Protein AF-X0TYI9-F1 (afdb_monomer_lite)

Sequence (157 aa):
HALITLKPFPDWVLNVGVKDIKTDFDVVLVAHNHHPWGIKEINGTKFINIGCIGRRKIDEADIEPSVLFINTDTKKLEIIKLKKVKSKEECFDLEKVATKKKFENDIDKFIQELETKEFTGLDLREIAESKGKELGLDKDIIDDLTRRIGGYENEKA

Foldseek 3Di:
DEAEDCDDDPPVHHYDYPQRDDDPDQEAEGDPAQDFDAWDAHPNHTYGYQHDQDDDDLVCQPRFHWDWDADPVVRDIDIGTDPDDDHSVRVDVVVVVVVVVVLVVVVVVVVVVVVVDDPPPDDVLVVLVVVCVVVVHDPVSSVVVNVVVVVVVVVVD

pLDDT: mean 84.48, std 13.41, range [38.84, 97.75]

Secondary structure (DSSP, 8-state):
--EEESSPPPTTS-EEETTT-----SEEE--S--S--EEEEETTEEEEE---SS--SGGGTT---EEEEEETTTTEEEEEE-SS---HHHHS-HHHHHHHHHHHHHHHHHHHHHHTS---S--HHHHHHHHHHHTT--HHHHHHHHHHHHHHHHT--

Structure (mmCIF, N/CA/C/O backbone):
data_AF-X0TYI9-F1
#
_entry.id   AF-X0TYI9-F1
#
loop_
_atom_site.group_PDB
_atom_site.id
_atom_site.type_symbol
_atom_site.label_atom_id
_atom_site.label_alt_id
_atom_site.label_comp_id
_atom_site.label_asym_id
_atom_site.label_entity_id
_atom_site.label_seq_id
_atom_site.pdbx_PDB_ins_code
_atom_site.Cartn_x
_atom_site.Cartn_y
_atom_site.Cartn_z
_atom_site.occupancy
_atom_site.B_iso_or_equiv
_atom_site.auth_seq_id
_atom_site.auth_comp_id
_atom_site.auth_asym_id
_atom_site.auth_atom_id
_atom_site.pdbx_PDB_model_num
ATOM 1 N N . HIS A 1 1 ? -10.831 -7.316 -10.285 1.00 73.06 1 HIS A N 1
ATOM 2 C CA . HIS A 1 1 ? -10.546 -7.000 -8.872 1.00 73.06 1 HIS A CA 1
ATOM 3 C C . HIS A 1 1 ? -11.026 -5.585 -8.594 1.00 73.06 1 HIS A C 1
ATOM 5 O O . HIS A 1 1 ? -10.716 -4.722 -9.402 1.00 73.06 1 HIS A O 1
ATOM 11 N N . ALA A 1 2 ? -11.815 -5.372 -7.537 1.00 84.94 2 ALA A N 1
ATOM 12 C CA . ALA A 1 2 ? -12.288 -4.047 -7.131 1.00 84.94 2 ALA A CA 1
ATOM 13 C C . ALA A 1 2 ? -11.482 -3.562 -5.919 1.00 84.94 2 ALA A C 1
ATOM 15 O O . ALA A 1 2 ? -11.260 -4.342 -4.992 1.00 84.94 2 ALA A O 1
ATOM 16 N N . LEU A 1 3 ? -11.036 -2.306 -5.926 1.00 92.94 3 LEU A N 1
ATOM 17 C CA . LEU A 1 3 ? -10.209 -1.733 -4.859 1.00 92.94 3 LEU A CA 1
ATOM 18 C C . LEU A 1 3 ? -10.958 -0.646 -4.088 1.00 92.94 3 LEU A C 1
ATOM 20 O O . LEU A 1 3 ? -11.635 0.184 -4.683 1.00 92.94 3 LEU A O 1
ATOM 24 N N . ILE A 1 4 ? -10.764 -0.603 -2.770 1.00 94.81 4 ILE A N 1
ATOM 25 C CA . ILE A 1 4 ? -11.096 0.572 -1.958 1.00 94.81 4 ILE A CA 1
ATOM 26 C C . ILE A 1 4 ? -9.838 1.437 -1.851 1.00 94.81 4 ILE A C 1
ATOM 28 O O . ILE A 1 4 ? -8.753 0.948 -1.509 1.00 94.81 4 ILE A O 1
ATOM 32 N N . THR A 1 5 ? -9.964 2.721 -2.170 1.00 94.06 5 THR A N 1
ATOM 33 C CA . THR A 1 5 ? -8.815 3.606 -2.381 1.00 94.06 5 THR A CA 1
ATOM 34 C C . THR A 1 5 ? -8.999 4.954 -1.687 1.00 94.06 5 THR A C 1
ATOM 36 O O . THR A 1 5 ? -10.110 5.437 -1.481 1.00 94.06 5 THR A O 1
ATOM 39 N N . LEU A 1 6 ? -7.885 5.585 -1.297 1.00 91.94 6 LEU A N 1
ATOM 40 C CA . LEU A 1 6 ? -7.901 6.972 -0.809 1.00 91.94 6 LEU A CA 1
ATOM 41 C C . LEU A 1 6 ? -7.951 7.996 -1.939 1.00 91.94 6 LEU A C 1
ATOM 43 O O . LEU A 1 6 ? -8.478 9.093 -1.761 1.00 91.94 6 LEU A O 1
ATOM 47 N N . LYS A 1 7 ? -7.333 7.649 -3.066 1.00 89.88 7 LYS A N 1
ATOM 48 C CA . LYS A 1 7 ? -7.259 8.466 -4.270 1.00 89.88 7 LYS A CA 1
ATOM 49 C C . LYS A 1 7 ? -7.854 7.668 -5.427 1.00 89.88 7 LYS A C 1
ATOM 51 O O . LYS A 1 7 ? -7.667 6.447 -5.439 1.00 89.88 7 LYS A O 1
ATOM 56 N N . PRO A 1 8 ? -8.509 8.336 -6.387 1.00 86.50 8 PRO A N 1
ATOM 57 C CA . PRO A 1 8 ? -8.993 7.676 -7.588 1.00 86.50 8 PRO A CA 1
ATOM 58 C C . PRO A 1 8 ? -7.852 6.941 -8.287 1.00 86.50 8 PRO A C 1
ATOM 60 O O . PRO A 1 8 ? -6.737 7.461 -8.387 1.00 86.50 8 PRO A O 1
ATOM 63 N N . PHE A 1 9 ? -8.132 5.728 -8.744 1.00 86.50 9 PHE A N 1
ATOM 64 C CA . PHE A 1 9 ? -7.292 5.067 -9.737 1.00 86.50 9 PHE A CA 1
ATOM 65 C C . PHE A 1 9 ? -7.724 5.494 -11.147 1.00 86.50 9 PHE A C 1
ATOM 67 O O . PHE A 1 9 ? -8.811 6.054 -11.294 1.00 86.50 9 PHE A O 1
ATOM 74 N N . PRO A 1 10 ? -6.900 5.229 -12.179 1.00 87.56 10 PRO A N 1
ATOM 75 C CA . PRO A 1 10 ? -7.318 5.390 -13.567 1.00 87.56 10 PRO A CA 1
ATOM 76 C C . PRO A 1 10 ? -8.639 4.670 -13.862 1.00 87.56 10 PRO A C 1
ATOM 78 O O . PRO A 1 10 ? -8.894 3.603 -13.305 1.00 87.56 10 PRO A O 1
ATOM 81 N N . ASP A 1 11 ? -9.428 5.215 -14.786 1.00 86.12 11 ASP A N 1
ATOM 82 C CA . ASP A 1 11 ? -10.813 4.788 -15.052 1.00 86.12 11 ASP A CA 1
ATOM 83 C C . ASP A 1 11 ? -10.955 3.314 -15.468 1.00 86.12 11 ASP A C 1
ATOM 85 O O . ASP A 1 11 ? -12.005 2.700 -15.285 1.00 86.12 11 ASP A O 1
ATOM 89 N N . TRP A 1 12 ? -9.886 2.711 -15.993 1.00 88.38 12 TRP A N 1
ATOM 90 C CA . TRP A 1 12 ? -9.845 1.294 -16.365 1.00 88.38 12 TRP A CA 1
ATOM 91 C C . TRP A 1 12 ? -9.669 0.342 -15.167 1.00 88.38 12 TRP A C 1
ATOM 93 O O . TRP A 1 12 ? -9.793 -0.874 -15.319 1.00 88.38 12 TRP A O 1
ATOM 103 N N . VAL A 1 13 ? -9.391 0.862 -13.967 1.00 90.12 13 VAL A N 1
ATOM 104 C CA . VAL A 1 13 ? -9.303 0.083 -12.728 1.00 90.12 13 VAL A CA 1
ATOM 105 C C . VAL A 1 13 ? -10.600 0.228 -11.946 1.00 90.12 13 VAL A C 1
ATOM 107 O O . VAL A 1 13 ? -10.948 1.309 -11.476 1.00 90.12 13 VAL A O 1
ATOM 110 N N . LEU A 1 14 ? -11.281 -0.892 -11.707 1.00 92.44 14 LEU A N 1
ATOM 111 C CA . LEU A 1 14 ? -12.470 -0.913 -10.863 1.00 92.44 14 LEU A CA 1
ATOM 112 C C . LEU A 1 14 ? -12.100 -0.523 -9.421 1.00 92.44 14 LEU A C 1
ATOM 114 O O . LEU A 1 14 ? -11.417 -1.269 -8.715 1.00 92.44 14 LEU A O 1
ATOM 118 N N . ASN A 1 15 ? -12.541 0.654 -8.979 1.00 93.75 15 ASN A N 1
ATOM 119 C CA . ASN A 1 15 ? -12.233 1.177 -7.654 1.00 93.75 15 ASN A CA 1
ATOM 120 C C . ASN A 1 15 ? -13.383 2.011 -7.076 1.00 93.75 15 ASN A C 1
ATOM 122 O O . ASN A 1 15 ? -14.230 2.507 -7.814 1.00 93.75 15 ASN A O 1
ATOM 126 N N . VAL A 1 16 ? -13.400 2.151 -5.752 1.00 94.12 16 VAL A N 1
ATOM 127 C CA . VAL A 1 16 ? -14.286 3.058 -5.019 1.00 94.12 16 VAL A CA 1
ATOM 128 C C . VAL A 1 16 ? -13.471 3.861 -4.009 1.00 94.12 16 VAL A C 1
ATOM 130 O O . VAL A 1 16 ? -12.646 3.311 -3.270 1.00 94.12 16 VAL A O 1
ATOM 133 N N . GLY A 1 17 ? -13.700 5.172 -3.974 1.00 94.00 17 GLY A N 1
ATOM 134 C CA . GLY A 1 17 ? -13.081 6.050 -2.995 1.00 94.00 17 GLY A CA 1
ATOM 135 C C . GLY A 1 17 ? -13.682 5.826 -1.612 1.00 94.00 17 GLY A C 1
ATOM 136 O O . GLY A 1 17 ? -14.896 5.745 -1.456 1.00 94.00 17 GLY A O 1
ATOM 137 N N . VAL A 1 18 ? -12.853 5.801 -0.568 1.00 95.12 18 VAL A N 1
ATOM 138 C CA . VAL A 1 18 ? -13.332 5.699 0.829 1.00 95.12 18 VAL A CA 1
ATOM 139 C C . VAL A 1 18 ? -14.327 6.801 1.218 1.00 95.12 18 VAL A C 1
ATOM 141 O O . VAL A 1 18 ? -15.150 6.595 2.100 1.00 95.12 18 VAL A O 1
ATOM 144 N N . LYS A 1 19 ? -14.275 7.963 0.552 1.00 93.69 19 LYS A N 1
ATOM 145 C CA . LYS A 1 19 ? -15.207 9.082 0.766 1.00 93.69 19 LYS A CA 1
ATOM 146 C C . LYS A 1 19 ? -16.615 8.799 0.242 1.00 93.69 19 LYS A C 1
ATOM 148 O O . LYS A 1 19 ? -17.566 9.397 0.734 1.00 93.69 19 LYS A O 1
ATOM 153 N N . ASP A 1 20 ? -16.727 7.898 -0.728 1.00 94.12 20 ASP A N 1
ATOM 154 C CA . ASP A 1 20 ? -17.976 7.558 -1.409 1.00 94.12 20 ASP A CA 1
ATOM 155 C C . ASP A 1 20 ? -18.677 6.358 -0.751 1.00 94.12 20 ASP A C 1
ATOM 157 O O . ASP A 1 20 ? -19.827 6.045 -1.063 1.00 94.12 20 ASP A O 1
ATOM 161 N N . ILE A 1 21 ? -18.001 5.688 0.190 1.00 94.62 21 ILE A N 1
ATOM 162 C CA . ILE A 1 21 ? -18.550 4.563 0.944 1.00 94.62 21 ILE A CA 1
ATOM 163 C C . ILE A 1 21 ? -19.465 5.092 2.050 1.00 94.62 21 ILE A C 1
ATOM 165 O O . ILE A 1 21 ? -19.033 5.797 2.961 1.00 94.62 21 ILE A O 1
ATOM 169 N N . LYS A 1 22 ? -20.738 4.695 1.992 1.00 95.12 22 LYS A N 1
ATOM 170 C CA . LYS A 1 22 ? -21.716 4.917 3.063 1.00 95.12 22 LYS A CA 1
ATOM 171 C C . LYS A 1 22 ? -21.765 3.685 3.956 1.00 95.12 22 LYS A C 1
ATOM 173 O O . LYS A 1 22 ? -21.957 2.578 3.462 1.00 95.12 22 LYS A O 1
ATOM 178 N N . THR A 1 23 ? -21.580 3.885 5.253 1.00 96.06 23 THR A N 1
ATOM 179 C CA . THR A 1 23 ? -21.501 2.814 6.247 1.00 96.06 23 THR A CA 1
ATOM 180 C C . THR A 1 23 ? -21.859 3.358 7.627 1.00 96.06 23 THR A C 1
ATOM 182 O O . THR A 1 23 ? -21.647 4.537 7.896 1.00 96.06 23 THR A O 1
ATOM 185 N N . ASP A 1 24 ? -22.394 2.498 8.486 1.00 96.38 24 ASP A N 1
ATOM 186 C CA . ASP A 1 24 ? -22.693 2.742 9.900 1.00 96.38 24 ASP A CA 1
ATOM 187 C C . ASP A 1 24 ? -21.668 2.091 10.849 1.00 96.38 24 ASP A C 1
ATOM 189 O O . ASP A 1 24 ? -21.712 2.307 12.058 1.00 96.38 24 ASP A O 1
ATOM 193 N N . PHE A 1 25 ? -20.715 1.321 10.315 1.00 96.19 25 PHE A N 1
ATOM 194 C CA . PHE A 1 25 ? -19.618 0.750 11.095 1.00 96.19 25 PHE A CA 1
ATOM 195 C C . PHE A 1 25 ? -18.681 1.815 11.687 1.00 96.19 25 PHE A C 1
ATOM 197 O O . PHE A 1 25 ? -18.264 2.753 11.003 1.00 96.19 25 PHE A O 1
ATOM 204 N N . ASP A 1 26 ? -18.238 1.587 12.928 1.00 94.56 26 ASP A N 1
ATOM 205 C CA . ASP A 1 26 ? -17.188 2.381 13.585 1.00 94.56 26 ASP A CA 1
ATOM 206 C C . ASP A 1 26 ? -15.823 2.226 12.887 1.00 94.56 26 ASP A C 1
ATOM 208 O O . ASP A 1 26 ? -15.025 3.164 12.798 1.00 94.56 26 ASP A O 1
ATOM 212 N N . VAL A 1 27 ? -15.529 1.009 12.418 1.00 96.31 27 VAL A N 1
ATOM 213 C CA . VAL A 1 27 ? -14.241 0.619 11.835 1.00 96.31 27 VAL A CA 1
ATOM 214 C C . VAL A 1 27 ? -14.472 -0.243 10.599 1.00 96.31 27 VAL A C 1
ATOM 216 O O . VAL A 1 27 ? -15.206 -1.225 10.652 1.00 96.31 27 VAL A O 1
ATOM 219 N N . VAL A 1 28 ? -13.785 0.082 9.505 1.00 96.88 28 VAL A N 1
ATOM 220 C CA . VAL A 1 28 ? -13.780 -0.697 8.262 1.00 96.88 28 VAL A CA 1
ATOM 221 C C . VAL A 1 28 ? -12.354 -1.127 7.943 1.00 96.88 28 VAL A C 1
ATOM 223 O O . VAL A 1 28 ? -11.464 -0.301 7.734 1.00 96.88 28 VAL A O 1
ATOM 226 N N . LEU A 1 29 ? -12.131 -2.438 7.880 1.00 96.38 29 LEU A N 1
ATOM 227 C CA . LEU A 1 29 ? -10.852 -3.009 7.466 1.00 96.38 29 LEU A CA 1
ATOM 228 C C . LEU A 1 29 ? -10.818 -3.121 5.943 1.00 96.38 29 LEU A C 1
ATOM 230 O O . LEU A 1 29 ? -11.592 -3.858 5.336 1.00 96.38 29 LEU A O 1
ATOM 234 N N . VAL A 1 30 ? -9.909 -2.379 5.326 1.00 95.69 30 VAL A N 1
ATOM 235 C CA . VAL A 1 30 ? -9.701 -2.359 3.884 1.00 95.69 30 VAL A CA 1
ATOM 236 C C . VAL A 1 30 ? -8.555 -3.301 3.545 1.00 95.69 30 VAL A C 1
ATOM 238 O O . VAL A 1 30 ? -7.398 -3.037 3.864 1.00 95.69 30 VAL A O 1
ATOM 241 N N . ALA A 1 31 ? -8.895 -4.406 2.887 1.00 89.31 31 ALA A N 1
ATOM 242 C CA . ALA A 1 31 ? -7.945 -5.390 2.388 1.00 89.31 31 ALA A CA 1
ATOM 243 C C . ALA A 1 31 ? -7.752 -5.253 0.867 1.00 89.31 31 ALA A C 1
ATOM 245 O O . ALA A 1 31 ? -8.271 -4.335 0.231 1.00 89.31 31 ALA A O 1
ATOM 246 N N . HIS A 1 32 ? -7.014 -6.198 0.281 1.00 90.75 32 HIS A N 1
ATOM 247 C CA . HIS A 1 32 ? -6.758 -6.348 -1.156 1.00 90.75 32 HIS A CA 1
ATOM 248 C C . HIS A 1 32 ? -5.860 -5.276 -1.799 1.00 90.75 32 HIS A C 1
ATOM 250 O O . HIS A 1 32 ? -5.041 -5.607 -2.653 1.00 90.75 32 HIS A O 1
ATOM 256 N N . ASN A 1 33 ? -5.929 -4.020 -1.357 1.00 91.38 33 ASN A N 1
ATOM 257 C CA . A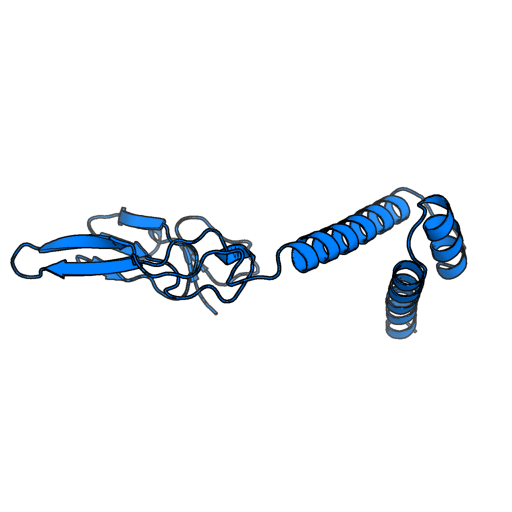SN A 1 33 ? -4.962 -3.002 -1.744 1.00 91.38 33 ASN A CA 1
ATOM 258 C C . ASN A 1 33 ? -3.669 -3.164 -0.933 1.00 91.38 33 ASN A C 1
ATOM 260 O O . ASN A 1 33 ? -3.618 -2.826 0.247 1.00 91.38 33 ASN A O 1
ATOM 264 N N . HIS A 1 34 ? -2.617 -3.664 -1.577 1.00 93.75 34 HIS A N 1
ATOM 265 C CA . HIS A 1 34 ? -1.345 -3.944 -0.914 1.00 93.75 34 HIS A CA 1
ATOM 266 C C . HIS A 1 34 ? -0.593 -2.688 -0.459 1.00 93.75 34 HIS A C 1
ATOM 268 O O . HIS A 1 34 ? 0.262 -2.808 0.411 1.00 93.75 34 HIS A O 1
ATOM 274 N N . HIS A 1 35 ? -0.935 -1.500 -0.967 1.00 92.50 35 HIS A N 1
ATOM 275 C CA . HIS A 1 35 ? -0.289 -0.249 -0.578 1.00 92.50 35 HIS A CA 1
ATOM 276 C C . HIS A 1 35 ? -0.910 0.297 0.715 1.00 92.50 35 HIS A C 1
ATOM 278 O O . HIS A 1 35 ? -2.057 0.767 0.688 1.00 92.50 35 HIS A O 1
ATOM 284 N N . PRO A 1 36 ? -0.187 0.252 1.851 1.00 94.94 36 PRO A N 1
ATOM 285 C CA . PRO A 1 36 ? -0.727 0.695 3.123 1.00 94.94 36 PRO A CA 1
ATOM 286 C C . PRO A 1 36 ? -0.958 2.202 3.109 1.00 94.94 36 PRO A C 1
ATOM 288 O O . PRO A 1 36 ? -0.182 2.981 2.556 1.00 94.94 36 PRO A O 1
ATOM 291 N N . TRP A 1 37 ? -2.011 2.623 3.793 1.00 95.38 37 TRP A N 1
ATOM 292 C CA . TRP A 1 37 ? -2.265 4.039 4.050 1.00 95.38 37 TRP A CA 1
ATOM 293 C C . TRP A 1 37 ? -2.715 4.319 5.487 1.00 95.38 37 TRP A C 1
ATOM 295 O O . TRP A 1 37 ? -3.066 5.451 5.833 1.00 95.38 37 TRP A O 1
ATOM 305 N N . GLY A 1 38 ? -2.619 3.297 6.341 1.00 95.81 38 GLY A N 1
ATOM 306 C CA . GLY A 1 38 ? -2.839 3.387 7.772 1.00 95.81 38 GLY A CA 1
ATOM 307 C C . GLY A 1 38 ? -4.309 3.566 8.123 1.00 95.81 38 GLY A C 1
ATOM 308 O O . GLY A 1 38 ? -5.193 3.073 7.426 1.00 95.81 38 GLY A O 1
ATOM 309 N N . ILE A 1 39 ? -4.549 4.264 9.230 1.00 96.62 39 ILE A N 1
ATOM 310 C CA . ILE A 1 39 ? -5.886 4.581 9.734 1.00 96.62 39 ILE A CA 1
ATOM 311 C C . ILE A 1 39 ? -6.292 5.954 9.192 1.00 96.62 39 ILE A C 1
ATOM 313 O O . ILE A 1 39 ? -5.544 6.927 9.336 1.00 96.62 39 ILE A O 1
ATOM 317 N N . LYS A 1 40 ? -7.474 6.043 8.580 1.00 96.69 40 LYS A N 1
ATOM 318 C CA . LYS A 1 40 ? -8.093 7.299 8.141 1.00 96.69 40 LYS A CA 1
ATOM 319 C C . LYS A 1 40 ? -9.520 7.367 8.640 1.00 96.69 40 LYS A C 1
ATOM 321 O O . LYS A 1 40 ? -10.295 6.443 8.430 1.00 96.69 40 LYS A O 1
ATOM 326 N N . GLU A 1 41 ? -9.855 8.475 9.278 1.00 96.00 41 GLU A N 1
ATOM 327 C CA . GLU A 1 41 ? -11.209 8.734 9.746 1.00 96.00 41 GLU A CA 1
ATOM 328 C C . GLU A 1 41 ? -11.951 9.589 8.724 1.00 96.00 41 GLU A C 1
ATOM 330 O O . GLU A 1 41 ? -11.462 10.644 8.313 1.00 96.00 41 GLU A O 1
ATOM 335 N N . ILE A 1 42 ? -13.094 9.092 8.260 1.00 94.81 42 ILE A N 1
ATOM 336 C CA . ILE A 1 42 ? -13.911 9.719 7.223 1.00 94.81 42 ILE A CA 1
ATOM 337 C C . ILE A 1 42 ? -15.367 9.521 7.616 1.00 94.81 42 ILE A C 1
ATOM 339 O O . ILE A 1 42 ? -15.802 8.393 7.827 1.00 94.81 42 ILE A O 1
ATOM 343 N N . ASN A 1 43 ? -16.115 10.621 7.721 1.00 91.38 43 ASN A N 1
ATOM 344 C CA . ASN A 1 43 ? -17.531 10.616 8.102 1.00 91.38 43 ASN A CA 1
ATOM 345 C C . ASN A 1 43 ? -17.816 9.869 9.424 1.00 91.38 43 ASN A C 1
ATOM 347 O O . ASN A 1 43 ? -18.864 9.252 9.569 1.00 91.38 43 ASN A O 1
ATOM 351 N N . GLY A 1 44 ? -16.881 9.906 10.381 1.00 93.31 44 GLY A N 1
ATOM 352 C CA . GLY A 1 44 ? -17.002 9.216 11.674 1.00 93.31 44 GLY A CA 1
ATOM 353 C C . GLY A 1 44 ? -16.608 7.733 11.663 1.00 93.31 44 GLY A C 1
ATOM 354 O O . GLY A 1 44 ? -16.505 7.133 12.728 1.00 93.31 44 GLY A O 1
ATOM 355 N N . THR A 1 45 ? -16.312 7.150 10.498 1.00 96.75 45 THR A N 1
ATOM 356 C CA . THR A 1 45 ? -15.818 5.772 10.367 1.00 96.75 45 THR A CA 1
ATOM 357 C C . THR A 1 45 ? -14.301 5.752 10.201 1.00 96.75 45 THR A C 1
ATOM 359 O O . THR A 1 45 ? -13.732 6.499 9.400 1.00 96.75 45 THR A O 1
ATOM 362 N N . LYS A 1 46 ? -13.619 4.850 10.914 1.00 97.12 46 LYS A N 1
ATOM 363 C CA . LYS A 1 46 ? -12.179 4.605 10.752 1.00 97.12 46 LYS A CA 1
ATOM 364 C C . LYS A 1 46 ? -11.942 3.529 9.703 1.00 97.12 46 LYS A C 1
ATOM 366 O O . LYS A 1 46 ? -12.129 2.345 9.966 1.00 97.12 46 LYS A O 1
ATOM 371 N N . PHE A 1 47 ? -11.468 3.922 8.531 1.00 97.75 47 PHE A N 1
ATOM 372 C CA . PHE A 1 47 ? -11.001 2.985 7.520 1.00 97.75 47 PHE A CA 1
ATOM 373 C C . PHE A 1 47 ? -9.522 2.671 7.727 1.00 97.75 47 PHE A C 1
ATOM 375 O O . PHE A 1 47 ? -8.721 3.569 7.997 1.00 97.75 47 PHE A O 1
ATOM 382 N N . ILE A 1 48 ? -9.150 1.399 7.603 1.00 97.75 48 ILE A N 1
ATOM 383 C CA . ILE A 1 48 ? -7.798 0.941 7.924 1.00 97.75 48 ILE A CA 1
ATOM 384 C C . ILE A 1 48 ? -7.269 0.049 6.816 1.00 97.75 48 ILE A C 1
ATOM 386 O O . ILE A 1 48 ? -7.839 -1.006 6.562 1.00 97.75 48 ILE A O 1
ATOM 390 N N . ASN A 1 49 ? -6.142 0.431 6.220 1.00 97.00 49 ASN A N 1
ATOM 391 C CA . ASN A 1 49 ? -5.383 -0.438 5.328 1.00 97.00 49 ASN A CA 1
ATOM 392 C C . ASN A 1 49 ? -3.935 -0.575 5.809 1.00 97.00 49 ASN A C 1
ATOM 394 O O . ASN A 1 49 ? -3.163 0.392 5.777 1.00 97.00 49 ASN A O 1
ATOM 398 N N . ILE A 1 50 ? -3.570 -1.792 6.210 1.00 96.75 50 ILE A N 1
ATOM 399 C CA . ILE A 1 50 ? -2.215 -2.160 6.647 1.00 96.75 50 ILE A CA 1
ATOM 400 C C . ILE A 1 50 ? -1.336 -2.704 5.510 1.00 96.75 50 ILE A C 1
ATOM 402 O O . ILE A 1 50 ? -0.171 -3.020 5.736 1.00 96.75 50 ILE A O 1
ATOM 406 N N . GLY A 1 51 ? -1.871 -2.777 4.290 1.00 95.19 51 GLY A N 1
ATOM 407 C CA . GLY A 1 51 ? -1.166 -3.264 3.113 1.00 95.19 51 GLY A CA 1
ATOM 408 C C . GLY A 1 51 ? -0.984 -4.780 3.115 1.00 95.19 51 GLY A C 1
ATOM 409 O O . GLY A 1 51 ? -1.828 -5.533 3.605 1.00 95.19 51 GLY A O 1
ATOM 410 N N . CYS A 1 52 ? 0.117 -5.243 2.528 1.00 93.56 52 CYS A N 1
ATOM 411 C CA . CYS A 1 52 ? 0.450 -6.661 2.446 1.00 93.56 52 CYS A CA 1
ATOM 412 C C . CYS A 1 52 ? 1.323 -7.139 3.619 1.00 93.56 52 CYS A C 1
ATOM 414 O O . CYS A 1 52 ? 2.284 -6.481 4.017 1.00 93.56 52 CYS A O 1
ATOM 416 N N . ILE A 1 53 ? 1.054 -8.354 4.108 1.00 91.62 53 ILE A N 1
ATOM 417 C CA . ILE A 1 53 ? 1.928 -9.041 5.076 1.00 91.62 53 ILE A CA 1
ATOM 418 C C . ILE A 1 53 ? 3.205 -9.600 4.424 1.00 91.62 53 ILE A C 1
ATOM 420 O O . ILE A 1 53 ? 4.220 -9.799 5.086 1.00 91.62 53 ILE A O 1
ATOM 424 N N . GLY A 1 54 ? 3.161 -9.857 3.117 1.00 91.06 54 GLY A N 1
ATOM 425 C CA . GLY A 1 54 ? 4.285 -10.355 2.338 1.00 91.06 54 GLY A CA 1
ATOM 426 C C . GLY A 1 54 ? 4.340 -9.658 0.990 1.00 91.06 54 GLY A C 1
ATOM 427 O O . GLY A 1 54 ? 3.310 -9.487 0.339 1.00 91.06 54 GLY A O 1
ATOM 428 N N . ARG A 1 55 ? 5.551 -9.279 0.585 1.00 92.81 55 ARG A N 1
ATOM 429 C CA . ARG A 1 55 ? 5.820 -8.612 -0.689 1.00 92.81 55 ARG A CA 1
ATOM 430 C C . ARG A 1 55 ? 5.920 -9.666 -1.788 1.00 92.81 55 ARG A C 1
ATOM 432 O O . ARG A 1 55 ? 6.735 -10.582 -1.703 1.00 92.81 55 ARG A O 1
ATOM 439 N N . ARG A 1 56 ? 5.063 -9.555 -2.792 1.00 90.06 56 ARG A N 1
ATOM 440 C CA . ARG A 1 56 ? 4.954 -10.422 -3.970 1.00 90.06 56 ARG A CA 1
ATOM 441 C C . ARG A 1 56 ? 5.535 -9.7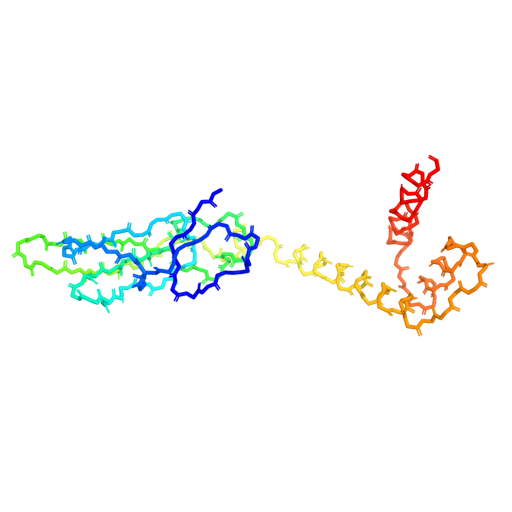77 -5.216 1.00 90.06 56 ARG A C 1
ATOM 443 O O . ARG A 1 56 ? 5.961 -10.492 -6.119 1.00 90.06 56 ARG A O 1
ATOM 450 N N . LYS A 1 57 ? 5.500 -8.451 -5.291 1.00 90.19 57 LYS A N 1
ATOM 451 C CA . LYS A 1 57 ? 5.940 -7.684 -6.453 1.00 90.19 57 LYS A CA 1
ATOM 452 C C . LYS A 1 57 ? 6.928 -6.601 -6.041 1.00 90.19 57 LYS A C 1
ATOM 454 O O . LYS A 1 57 ? 7.007 -6.220 -4.879 1.00 90.19 57 LYS A O 1
ATOM 459 N N . ILE A 1 58 ? 7.705 -6.123 -7.006 1.00 89.75 58 ILE A N 1
ATOM 460 C CA . ILE A 1 58 ? 8.782 -5.167 -6.740 1.00 89.75 58 ILE A CA 1
ATOM 461 C C . ILE A 1 58 ? 8.280 -3.776 -6.334 1.00 89.75 58 ILE A C 1
ATOM 463 O O . ILE A 1 58 ? 8.962 -3.076 -5.596 1.00 89.75 58 ILE A O 1
ATOM 467 N N . ASP A 1 59 ? 7.087 -3.380 -6.771 1.00 89.62 59 ASP A N 1
ATOM 468 C CA . ASP A 1 59 ? 6.407 -2.160 -6.317 1.00 89.62 59 ASP A CA 1
ATOM 469 C C . ASP A 1 59 ? 6.051 -2.212 -4.823 1.00 89.62 59 ASP A C 1
ATOM 471 O O . ASP A 1 59 ? 5.873 -1.179 -4.187 1.00 89.62 59 ASP A O 1
ATOM 475 N N . GLU A 1 60 ? 6.044 -3.406 -4.231 1.00 93.44 60 GLU A N 1
ATOM 476 C CA . GLU A 1 60 ? 5.827 -3.621 -2.803 1.00 93.44 60 GLU A CA 1
ATOM 477 C C . GLU A 1 60 ? 7.146 -3.663 -2.009 1.00 93.44 60 GLU A C 1
ATOM 479 O O . GLU A 1 60 ? 7.113 -3.839 -0.794 1.00 93.44 60 GLU A O 1
ATOM 484 N N . ALA A 1 61 ? 8.314 -3.520 -2.652 1.00 92.50 61 ALA A N 1
ATOM 485 C CA . ALA A 1 61 ? 9.630 -3.726 -2.033 1.00 92.50 61 ALA A CA 1
ATOM 486 C C . ALA A 1 61 ? 9.850 -2.906 -0.754 1.00 92.50 61 ALA A C 1
ATOM 488 O O . ALA A 1 61 ? 10.361 -3.431 0.239 1.00 92.50 61 ALA A O 1
ATOM 489 N N . ASP A 1 62 ? 9.429 -1.644 -0.775 1.00 91.75 62 ASP A N 1
ATOM 490 C CA . ASP A 1 62 ? 9.613 -0.701 0.329 1.00 91.75 62 ASP A CA 1
ATOM 491 C C . ASP A 1 62 ? 8.470 -0.750 1.362 1.00 91.75 62 ASP A C 1
ATOM 493 O O . ASP A 1 62 ? 8.477 -0.002 2.338 1.00 91.75 62 ASP A O 1
ATOM 497 N N . ILE A 1 63 ? 7.484 -1.637 1.184 1.00 94.19 63 ILE A N 1
ATOM 498 C CA . ILE A 1 63 ? 6.416 -1.831 2.165 1.00 94.19 63 ILE A CA 1
ATOM 499 C C . ILE A 1 63 ? 6.984 -2.562 3.378 1.00 94.19 63 ILE A C 1
ATOM 501 O O . ILE A 1 63 ? 7.538 -3.654 3.258 1.00 94.19 63 ILE A O 1
ATOM 505 N N . GLU A 1 64 ? 6.790 -1.976 4.558 1.00 93.31 64 GLU A N 1
ATOM 506 C CA . GLU A 1 64 ? 7.085 -2.609 5.840 1.00 93.31 64 GLU A CA 1
ATOM 507 C C . GLU A 1 64 ? 5.863 -3.412 6.315 1.00 93.31 64 GLU A C 1
ATOM 509 O O . GLU A 1 64 ? 4.847 -2.812 6.687 1.00 93.31 64 GLU A O 1
ATOM 514 N N . PRO A 1 65 ? 5.925 -4.758 6.332 1.00 95.00 65 PRO A N 1
ATOM 515 C CA . PRO A 1 65 ? 4.802 -5.568 6.774 1.00 95.00 65 PRO A CA 1
ATOM 516 C C . PRO A 1 65 ? 4.394 -5.248 8.212 1.00 95.00 65 PRO A C 1
ATOM 518 O O . PRO A 1 65 ? 5.225 -5.121 9.118 1.00 95.00 65 PRO A O 1
ATOM 521 N N . SER A 1 66 ? 3.088 -5.153 8.434 1.00 95.94 66 SER A N 1
ATOM 522 C CA . SER A 1 66 ? 2.515 -4.820 9.734 1.00 95.94 66 SER A CA 1
ATOM 523 C C . SER A 1 66 ? 1.254 -5.632 10.013 1.00 95.94 66 SER A C 1
ATOM 525 O O . SER A 1 66 ? 0.706 -6.289 9.129 1.00 95.94 66 SER A O 1
ATOM 527 N N . VAL A 1 67 ? 0.816 -5.607 11.267 1.00 96.31 67 VAL A N 1
ATOM 528 C CA . VAL A 1 67 ? -0.461 -6.159 11.725 1.00 96.31 67 VAL A CA 1
ATOM 529 C C . VAL A 1 67 ? -1.242 -5.082 12.463 1.00 96.31 67 VAL A C 1
ATOM 531 O O . VAL A 1 67 ? -0.660 -4.147 13.011 1.00 96.31 67 VAL A O 1
ATOM 534 N N . LEU A 1 68 ? -2.563 -5.214 12.495 1.00 97.25 68 LEU A N 1
ATOM 535 C CA . LEU A 1 68 ? -3.425 -4.335 13.274 1.00 97.25 68 LEU A CA 1
ATOM 536 C C . LEU A 1 68 ? -3.786 -5.015 14.598 1.00 97.25 68 LEU A C 1
ATOM 538 O O . LEU A 1 68 ? -4.405 -6.076 14.604 1.00 97.25 68 LEU A O 1
ATOM 542 N N . PHE A 1 69 ? -3.428 -4.389 15.714 1.00 97.25 69 PHE A N 1
ATOM 543 C CA . PHE A 1 69 ? -3.936 -4.732 17.034 1.00 97.25 69 PHE A CA 1
ATOM 544 C C . PHE A 1 69 ? -5.223 -3.950 17.305 1.00 97.25 69 PHE A C 1
ATOM 546 O O . PHE A 1 69 ? -5.247 -2.720 17.213 1.00 97.25 69 PHE A O 1
ATOM 553 N N . ILE A 1 70 ? -6.287 -4.677 17.643 1.00 96.75 70 ILE A N 1
ATOM 554 C CA . ILE A 1 70 ? -7.600 -4.127 17.976 1.00 96.75 70 ILE A CA 1
ATOM 555 C C . ILE A 1 70 ? -7.935 -4.562 19.397 1.00 96.75 70 ILE A C 1
ATOM 557 O O . ILE A 1 70 ? -8.069 -5.753 19.667 1.00 96.75 70 ILE A O 1
ATOM 561 N N . ASN A 1 71 ? -8.090 -3.597 20.298 1.00 96.12 71 ASN A N 1
ATOM 562 C CA . ASN A 1 71 ? -8.634 -3.835 21.626 1.00 96.12 71 ASN A CA 1
ATOM 563 C C . ASN A 1 71 ? -10.072 -3.309 21.659 1.00 96.12 71 ASN A C 1
ATOM 565 O O . ASN A 1 71 ? -10.296 -2.104 21.553 1.00 96.12 71 ASN A O 1
ATOM 569 N N . THR A 1 72 ? -11.039 -4.212 21.787 1.00 93.31 72 THR A N 1
ATOM 570 C CA . THR A 1 72 ? -12.471 -3.890 21.726 1.00 93.31 72 THR A CA 1
ATOM 571 C C . THR A 1 72 ? -12.988 -3.205 22.986 1.00 93.31 72 THR A C 1
ATOM 573 O O . THR A 1 72 ? -13.864 -2.352 22.880 1.00 93.31 72 THR A O 1
ATOM 576 N N . ASP A 1 73 ? -12.409 -3.499 24.151 1.00 95.56 73 ASP A N 1
ATOM 577 C CA . ASP A 1 73 ? -12.830 -2.917 25.433 1.00 95.56 73 ASP A CA 1
ATOM 578 C C . ASP A 1 73 ? -12.461 -1.432 25.518 1.00 95.56 73 ASP A C 1
ATOM 580 O O . ASP A 1 73 ? -13.255 -0.584 25.915 1.00 95.56 73 ASP A O 1
ATOM 584 N N . THR A 1 74 ? -11.244 -1.102 25.087 1.00 95.44 74 THR A N 1
ATOM 585 C CA . THR A 1 74 ? -10.710 0.271 25.069 1.00 95.44 74 THR A CA 1
ATOM 586 C C . THR A 1 74 ? -10.951 0.987 23.741 1.00 95.44 74 THR A C 1
ATOM 588 O O . THR A 1 74 ? -10.615 2.163 23.606 1.00 95.44 74 THR A O 1
ATOM 591 N N . LYS A 1 75 ? -11.479 0.276 22.736 1.00 91.31 75 LYS A N 1
ATOM 592 C CA . LYS A 1 75 ? -11.576 0.712 21.332 1.00 91.31 75 LYS A CA 1
ATOM 593 C C . LYS A 1 75 ? -10.239 1.192 20.737 1.00 91.31 75 LYS A C 1
ATOM 595 O O . LYS A 1 75 ? -10.219 1.983 19.788 1.00 91.31 75 LYS A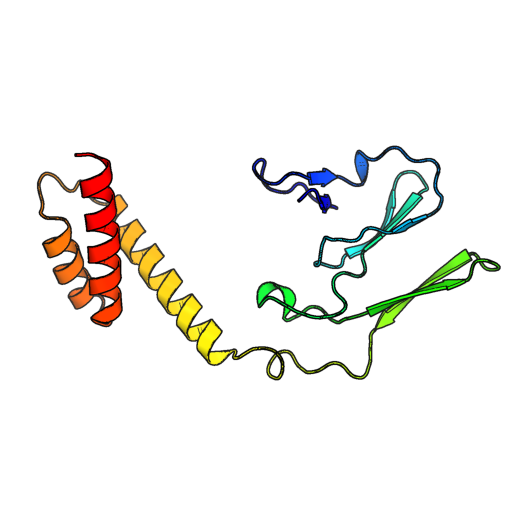 O 1
ATOM 600 N N . LYS A 1 76 ? -9.108 0.738 21.291 1.00 95.38 76 LYS A N 1
ATOM 601 C CA . LYS A 1 76 ? -7.767 1.114 20.828 1.00 95.38 76 LYS A CA 1
ATOM 602 C C . LYS A 1 76 ? -7.420 0.349 19.551 1.00 95.38 76 LYS A C 1
ATOM 604 O O . LYS A 1 76 ? -7.582 -0.867 19.477 1.00 95.38 76 LYS A O 1
ATOM 609 N N . LEU A 1 77 ? -6.889 1.078 18.573 1.00 96.69 77 LEU A N 1
ATOM 610 C CA . LEU A 1 77 ? -6.402 0.560 17.297 1.00 96.69 77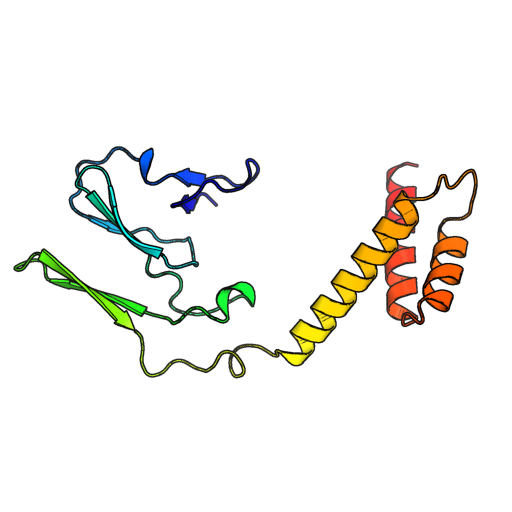 LEU A CA 1
ATOM 611 C C . LEU A 1 77 ? -4.924 0.924 17.160 1.00 96.69 77 LEU A C 1
ATOM 613 O O . LEU A 1 77 ? -4.570 2.095 17.288 1.00 96.69 77 LEU A O 1
ATOM 617 N N . GLU A 1 78 ? -4.066 -0.059 16.908 1.00 97.25 78 GLU A N 1
ATOM 618 C CA . GLU A 1 78 ? -2.620 0.150 16.813 1.00 97.25 78 GLU A CA 1
ATOM 619 C C . GLU A 1 78 ? -2.022 -0.679 15.677 1.00 97.25 78 GLU A C 1
ATOM 621 O O . GLU A 1 78 ? -2.223 -1.888 15.605 1.00 97.25 78 GLU A O 1
ATOM 626 N N . ILE A 1 79 ? -1.275 -0.032 14.781 1.00 97.31 79 ILE A N 1
ATOM 627 C CA . ILE A 1 79 ? -0.541 -0.724 13.718 1.00 97.31 79 ILE A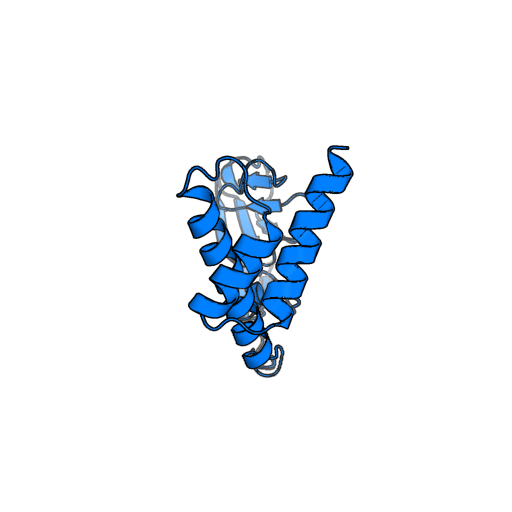 CA 1
ATOM 628 C C . ILE A 1 79 ? 0.838 -1.102 14.258 1.00 97.31 79 ILE A C 1
ATOM 630 O O . ILE A 1 79 ? 1.630 -0.233 14.623 1.00 97.31 79 ILE A O 1
ATOM 634 N N . ILE A 1 80 ? 1.134 -2.399 14.274 1.00 97.12 80 ILE A N 1
ATOM 635 C CA . ILE A 1 80 ? 2.377 -2.966 14.793 1.00 97.12 80 ILE A CA 1
ATOM 636 C C . ILE A 1 80 ? 3.213 -3.477 13.621 1.00 97.12 80 ILE A C 1
ATOM 638 O O . ILE A 1 80 ? 2.817 -4.404 12.915 1.00 97.12 80 ILE A O 1
ATOM 642 N N . LYS A 1 81 ? 4.398 -2.894 13.426 1.00 95.69 81 LYS A N 1
ATOM 643 C CA . LYS A 1 81 ? 5.361 -3.346 12.411 1.00 95.69 81 LYS A CA 1
ATOM 644 C C . LYS A 1 81 ? 5.978 -4.690 12.802 1.00 95.69 81 LYS A C 1
ATOM 646 O O . LYS A 1 81 ? 6.357 -4.898 13.959 1.00 95.69 81 LYS A O 1
ATOM 651 N N . LEU A 1 82 ? 6.116 -5.596 11.838 1.00 95.00 82 LEU A N 1
ATOM 652 C CA . LEU A 1 82 ? 6.746 -6.895 12.056 1.00 95.00 82 LEU A CA 1
ATOM 653 C C . LEU A 1 82 ? 8.273 -6.745 12.117 1.00 95.00 82 LEU A C 1
ATOM 655 O O . LEU A 1 82 ? 8.895 -6.208 11.209 1.00 95.00 82 LEU A O 1
ATOM 659 N N . LYS A 1 83 ? 8.891 -7.246 13.195 1.00 90.56 83 LYS A N 1
ATOM 660 C CA . LYS A 1 83 ? 10.332 -7.058 13.465 1.00 90.56 83 LYS A CA 1
ATOM 661 C C . LYS A 1 83 ? 11.253 -8.013 12.703 1.00 90.56 83 LYS A C 1
ATOM 663 O O . LYS A 1 83 ? 12.419 -7.702 12.504 1.00 90.56 83 LYS A O 1
ATOM 668 N N . LYS A 1 84 ? 10.759 -9.198 12.340 1.00 88.44 84 LYS A N 1
ATOM 669 C CA . LYS A 1 84 ? 11.533 -10.258 11.671 1.00 88.44 84 LYS A CA 1
ATOM 670 C C . LYS A 1 84 ? 11.057 -10.430 10.233 1.00 88.44 84 LYS A C 1
ATOM 672 O O . LYS A 1 84 ? 10.511 -11.470 9.876 1.00 88.44 84 LYS A O 1
ATOM 677 N N . VAL A 1 85 ? 11.213 -9.381 9.438 1.00 91.56 85 VAL A N 1
ATOM 678 C CA . VAL A 1 85 ? 10.935 -9.407 7.999 1.00 91.56 85 VAL A CA 1
ATOM 679 C C . VAL A 1 85 ? 12.257 -9.430 7.246 1.00 91.56 85 VAL A C 1
ATOM 681 O O . VAL A 1 85 ? 13.211 -8.778 7.663 1.00 91.56 85 VAL A O 1
ATOM 684 N N . LYS A 1 86 ? 12.318 -10.204 6.160 1.00 91.12 86 LYS A N 1
ATOM 685 C CA . LYS A 1 86 ? 13.472 -10.189 5.251 1.00 91.12 86 LYS A CA 1
ATOM 686 C C . LYS A 1 86 ? 13.680 -8.777 4.704 1.00 91.12 86 LYS A C 1
ATOM 688 O O . LYS A 1 86 ? 12.708 -8.028 4.575 1.00 91.12 86 LYS A O 1
ATOM 693 N N . SER A 1 87 ? 14.902 -8.400 4.353 1.00 91.19 87 SER A N 1
ATOM 694 C CA . SER A 1 87 ? 15.139 -7.140 3.643 1.00 91.19 87 SER A CA 1
ATOM 695 C C . SER A 1 87 ? 14.554 -7.195 2.221 1.00 91.19 87 SER A C 1
ATOM 697 O O . SER A 1 87 ? 14.122 -8.253 1.751 1.00 91.19 87 SER A O 1
ATOM 699 N N . LYS A 1 88 ? 14.471 -6.056 1.523 1.00 90.88 88 LYS A N 1
ATOM 700 C CA . LYS A 1 88 ? 13.997 -6.066 0.128 1.00 90.88 88 LYS A CA 1
ATOM 701 C C . LYS A 1 88 ? 15.002 -6.749 -0.802 1.00 90.88 88 LYS A C 1
ATOM 703 O O . LYS A 1 88 ? 14.580 -7.436 -1.721 1.00 90.88 88 LYS A O 1
ATOM 708 N N . GLU A 1 89 ? 16.291 -6.633 -0.505 1.00 91.38 89 GLU A N 1
ATOM 709 C CA . GLU A 1 89 ? 17.405 -7.295 -1.192 1.00 91.38 89 GLU A CA 1
ATOM 710 C C . GLU A 1 89 ? 17.339 -8.820 -1.021 1.00 91.38 89 GLU A C 1
ATOM 712 O O . GLU A 1 89 ? 17.641 -9.570 -1.941 1.00 91.38 89 GLU A O 1
ATOM 717 N N . GLU A 1 90 ? 16.886 -9.298 0.141 1.00 90.38 90 GLU A N 1
ATOM 718 C CA . GLU A 1 90 ? 16.663 -10.729 0.381 1.00 90.38 90 GLU A CA 1
ATOM 719 C C . GLU A 1 90 ? 15.376 -11.264 -0.273 1.00 90.38 90 GLU A C 1
ATOM 721 O O . GLU A 1 90 ? 15.219 -12.474 -0.452 1.00 90.38 90 GLU A O 1
ATOM 726 N N . CYS A 1 91 ? 14.416 -10.384 -0.571 1.00 88.56 91 CYS A N 1
ATOM 727 C CA . CYS A 1 91 ? 13.153 -10.742 -1.218 1.00 88.56 91 CYS A CA 1
ATOM 728 C C . CYS A 1 91 ? 13.219 -10.655 -2.744 1.00 88.56 91 CYS A C 1
ATOM 730 O O . CYS A 1 91 ? 12.510 -11.401 -3.419 1.00 88.56 91 CYS A O 1
ATOM 732 N N . PHE A 1 92 ? 14.024 -9.741 -3.279 1.00 90.88 92 PHE A N 1
ATOM 733 C CA . PHE A 1 92 ? 14.041 -9.394 -4.690 1.00 90.88 92 PHE A CA 1
ATOM 734 C C . PHE A 1 92 ? 15.469 -9.254 -5.204 1.00 90.88 92 PHE A C 1
ATOM 736 O O . PHE A 1 92 ? 16.317 -8.625 -4.578 1.00 90.88 92 PHE A O 1
ATOM 743 N N . ASP A 1 93 ? 15.699 -9.771 -6.406 1.00 90.56 93 ASP A N 1
ATOM 744 C CA . ASP A 1 93 ? 16.945 -9.575 -7.140 1.00 90.56 93 ASP A CA 1
ATOM 745 C C . ASP A 1 93 ? 16.964 -8.161 -7.748 1.00 90.56 93 ASP A C 1
ATOM 747 O O . ASP A 1 93 ? 16.450 -7.922 -8.844 1.00 90.56 93 ASP A O 1
ATOM 751 N N . LEU A 1 94 ? 17.482 -7.196 -6.982 1.00 87.06 94 LEU A N 1
ATOM 752 C CA . LEU A 1 94 ? 17.452 -5.781 -7.361 1.00 87.06 94 LEU A CA 1
ATOM 753 C C . LEU A 1 94 ? 18.300 -5.479 -8.601 1.00 87.06 94 LEU A C 1
ATOM 755 O O . LEU A 1 94 ? 17.949 -4.572 -9.356 1.00 87.06 94 LEU A O 1
ATOM 759 N N . GLU A 1 95 ? 19.363 -6.247 -8.847 1.00 87.31 95 GLU A N 1
ATOM 760 C CA . GLU A 1 95 ? 20.180 -6.110 -10.054 1.00 87.31 95 GLU A CA 1
ATOM 761 C C . GLU A 1 95 ? 19.381 -6.508 -11.292 1.00 87.31 95 GLU A C 1
ATOM 763 O O . GLU A 1 95 ? 19.279 -5.727 -12.239 1.00 87.31 95 GLU A O 1
ATOM 768 N N . LYS A 1 96 ? 18.713 -7.670 -11.271 1.00 85.50 96 LYS A N 1
ATOM 769 C CA . LYS A 1 96 ? 17.843 -8.076 -12.386 1.00 85.50 96 LYS A CA 1
ATOM 770 C C . LYS A 1 96 ? 16.701 -7.097 -12.616 1.00 85.50 96 LYS A C 1
ATOM 772 O O . LYS A 1 96 ? 16.349 -6.831 -13.764 1.00 85.50 96 LYS A O 1
ATOM 777 N N . VAL A 1 97 ? 16.126 -6.541 -11.550 1.00 86.31 97 VAL A N 1
ATOM 778 C CA . VAL A 1 97 ? 15.093 -5.503 -11.671 1.00 86.31 97 VAL A CA 1
ATOM 779 C C . VAL A 1 97 ? 15.656 -4.247 -12.330 1.00 86.31 97 VAL A C 1
ATOM 781 O O . VAL A 1 97 ? 15.002 -3.695 -13.211 1.00 86.31 97 VAL A O 1
ATOM 784 N N . ALA A 1 98 ? 16.838 -3.786 -11.920 1.00 85.56 98 ALA A N 1
ATOM 785 C CA . ALA A 1 98 ? 17.475 -2.609 -12.502 1.00 85.56 98 ALA A CA 1
ATOM 786 C C . ALA A 1 98 ? 17.770 -2.817 -13.994 1.00 85.56 98 ALA A C 1
ATOM 788 O O . ALA A 1 98 ? 17.425 -1.962 -14.808 1.00 85.56 98 ALA A O 1
ATOM 789 N N . THR A 1 99 ? 18.309 -3.982 -14.361 1.00 85.75 99 THR A N 1
ATOM 790 C CA . THR A 1 99 ? 18.560 -4.359 -15.758 1.00 85.75 99 THR A CA 1
ATOM 791 C C . THR A 1 99 ? 17.268 -4.399 -16.567 1.00 85.75 99 THR A C 1
ATOM 793 O O . THR A 1 99 ? 17.206 -3.825 -17.652 1.00 85.75 99 THR A O 1
ATOM 796 N N . LYS A 1 100 ? 16.202 -4.999 -16.023 1.00 84.19 100 LYS A N 1
ATOM 797 C CA . LYS A 1 100 ? 14.898 -5.056 -16.691 1.00 84.19 100 LYS A CA 1
ATOM 798 C C . LYS A 1 100 ? 14.290 -3.665 -16.889 1.00 84.19 100 LYS A C 1
ATOM 800 O O . LYS A 1 100 ? 13.835 -3.363 -17.984 1.00 84.19 100 LYS A O 1
ATOM 805 N N . LYS A 1 101 ? 14.327 -2.804 -15.866 1.00 84.69 101 LYS A N 1
ATOM 806 C CA . LYS A 1 101 ? 13.852 -1.414 -15.970 1.00 84.69 101 LYS A CA 1
ATOM 807 C C . LYS A 1 101 ? 14.648 -0.613 -16.994 1.00 84.69 101 LYS A C 1
ATOM 809 O O . LYS A 1 101 ? 14.072 0.198 -17.707 1.00 84.69 101 LYS A O 1
ATOM 814 N N . LYS A 1 102 ? 15.966 -0.819 -17.064 1.00 85.50 102 LYS A N 1
ATOM 815 C CA . LYS A 1 102 ? 16.812 -0.185 -18.079 1.00 85.50 102 LYS A CA 1
ATOM 816 C C . LYS A 1 102 ? 16.377 -0.614 -19.483 1.00 85.50 102 LYS A C 1
ATOM 818 O O . LYS A 1 102 ? 16.109 0.249 -20.304 1.00 85.50 102 LYS A O 1
ATOM 823 N N . PHE A 1 103 ? 16.222 -1.918 -19.706 1.00 80.75 103 PHE A N 1
ATOM 824 C CA . PHE A 1 103 ? 15.745 -2.469 -20.975 1.00 80.75 103 PHE A CA 1
ATOM 825 C C . PHE A 1 103 ? 14.358 -1.925 -21.373 1.00 80.75 103 PHE A C 1
ATOM 827 O O . PHE A 1 103 ? 14.171 -1.519 -22.514 1.00 80.75 103 PHE A O 1
ATOM 834 N N . GLU A 1 104 ? 13.403 -1.856 -20.438 1.00 82.06 104 GLU A N 1
ATOM 835 C CA . GLU A 1 104 ? 12.075 -1.265 -20.682 1.00 82.06 104 GLU A CA 1
ATOM 836 C C . GLU A 1 104 ? 12.173 0.223 -21.063 1.00 82.06 104 GLU A C 1
ATOM 838 O O . GLU A 1 104 ? 11.599 0.638 -22.066 1.00 82.06 104 GLU A O 1
ATOM 843 N N . ASN A 1 105 ? 12.972 1.010 -20.335 1.00 83.94 105 ASN A N 1
ATOM 844 C CA . ASN A 1 105 ? 13.189 2.423 -20.657 1.00 83.94 105 ASN A CA 1
ATOM 845 C C . ASN A 1 105 ? 13.866 2.630 -22.023 1.00 83.94 105 ASN A C 1
ATOM 847 O O . ASN A 1 105 ? 13.593 3.623 -22.697 1.00 83.94 105 ASN A O 1
ATOM 851 N N . ASP A 1 106 ? 14.778 1.740 -22.416 1.00 82.38 106 ASP A N 1
ATOM 852 C CA . ASP A 1 106 ? 15.463 1.818 -23.708 1.00 82.38 106 ASP A CA 1
ATOM 853 C C . ASP A 1 106 ? 14.486 1.523 -24.865 1.00 82.38 106 ASP A C 1
ATOM 855 O O . ASP A 1 106 ? 14.541 2.195 -25.896 1.00 82.38 106 ASP A O 1
ATOM 859 N N . ILE A 1 107 ? 13.521 0.613 -24.666 1.00 79.50 107 ILE A N 1
ATOM 860 C CA . ILE A 1 107 ? 12.403 0.390 -25.600 1.00 79.50 107 ILE A CA 1
ATOM 861 C C . ILE A 1 107 ? 11.507 1.628 -25.703 1.00 79.50 107 ILE A C 1
ATOM 863 O O . ILE A 1 107 ? 11.193 2.057 -26.812 1.00 79.50 107 ILE A O 1
ATOM 867 N N . ASP A 1 108 ? 11.102 2.217 -24.576 1.00 79.56 108 ASP A N 1
ATOM 868 C CA . ASP A 1 108 ? 10.202 3.378 -24.579 1.00 79.56 108 ASP A CA 1
ATOM 869 C C . ASP A 1 108 ? 10.828 4.577 -25.307 1.00 79.56 108 ASP A C 1
ATOM 871 O O . ASP A 1 108 ? 10.163 5.246 -26.100 1.00 79.56 108 ASP A O 1
ATOM 875 N N . LYS A 1 109 ? 12.129 4.819 -25.100 1.00 79.38 109 LYS A N 1
ATOM 876 C CA . LYS A 1 109 ? 12.880 5.840 -25.849 1.00 79.38 109 LYS A CA 1
ATOM 877 C C . LYS A 1 109 ? 12.897 5.552 -27.344 1.00 79.38 109 LYS A C 1
ATOM 879 O O . LYS A 1 109 ? 12.670 6.458 -28.139 1.00 79.38 109 LYS A O 1
ATOM 884 N N . PHE A 1 110 ? 13.144 4.301 -27.723 1.00 76.38 110 PHE A N 1
ATOM 885 C CA . PHE A 1 110 ? 13.151 3.895 -29.123 1.00 76.38 110 PHE A CA 1
ATOM 886 C C . PHE A 1 110 ? 11.786 4.135 -29.793 1.00 76.38 110 PHE A C 1
ATOM 888 O O . PHE A 1 110 ? 11.737 4.683 -30.892 1.00 76.38 110 PHE A O 1
ATOM 895 N N . ILE A 1 111 ? 10.675 3.816 -29.118 1.00 75.12 111 ILE A N 1
ATOM 896 C CA . ILE A 1 111 ? 9.318 4.089 -29.622 1.00 75.12 111 ILE A CA 1
ATOM 897 C C . ILE A 1 111 ? 9.082 5.597 -29.794 1.00 75.12 111 ILE A C 1
ATOM 899 O O . ILE A 1 111 ? 8.607 6.022 -30.844 1.00 75.12 111 ILE A O 1
ATOM 903 N N . GLN A 1 112 ? 9.467 6.421 -28.816 1.00 75.88 112 GLN A N 1
ATOM 904 C CA . GLN A 1 112 ? 9.329 7.882 -28.916 1.00 75.88 112 GLN A CA 1
ATOM 905 C C . GLN A 1 112 ? 10.132 8.472 -30.092 1.00 75.88 112 GLN A C 1
ATOM 907 O O . GLN A 1 112 ? 9.675 9.400 -30.766 1.00 75.88 112 GLN A O 1
ATOM 912 N N . GLU A 1 113 ? 11.318 7.931 -30.381 1.00 73.44 113 GLU A N 1
ATOM 913 C CA . GLU A 1 113 ? 12.108 8.329 -31.553 1.00 73.44 113 GLU A CA 1
ATOM 914 C C . GLU A 1 113 ? 11.460 7.913 -32.883 1.00 73.44 113 GLU A C 1
ATOM 916 O O . GLU A 1 113 ? 11.647 8.595 -33.895 1.00 73.44 113 GLU A O 1
ATOM 921 N N . LEU A 1 114 ? 10.676 6.829 -32.896 1.00 70.69 114 LEU A N 1
ATOM 922 C CA . LEU A 1 114 ? 9.894 6.425 -34.064 1.00 70.69 114 LEU A CA 1
ATOM 923 C C . LEU A 1 114 ? 8.647 7.304 -34.274 1.00 70.69 114 LEU A C 1
ATOM 925 O O . LEU A 1 114 ? 8.286 7.608 -35.404 1.00 70.69 114 LEU A O 1
ATOM 929 N N . GLU A 1 115 ? 7.984 7.752 -33.211 1.00 67.00 115 GLU A N 1
ATOM 930 C CA . GLU A 1 115 ? 6.770 8.578 -33.331 1.00 67.00 115 GLU A CA 1
ATOM 931 C C . GLU A 1 115 ? 7.060 10.026 -33.764 1.00 67.00 115 GLU A C 1
ATOM 933 O O . GLU A 1 115 ? 6.202 10.701 -34.331 1.00 67.00 115 GLU A O 1
ATOM 938 N N . THR A 1 116 ? 8.276 10.518 -33.523 1.00 61.91 116 THR A N 1
ATOM 939 C CA . THR A 1 116 ? 8.673 11.910 -33.801 1.00 61.91 116 THR A CA 1
ATOM 940 C C . THR A 1 116 ? 9.105 12.174 -35.249 1.00 61.91 116 THR A C 1
ATOM 942 O O . THR A 1 116 ? 9.417 13.317 -35.591 1.00 61.91 116 THR A O 1
ATOM 945 N N . LYS A 1 117 ? 9.102 11.163 -36.128 1.00 55.72 117 LYS A N 1
ATOM 946 C CA . LYS A 1 117 ? 9.424 11.310 -37.557 1.00 55.72 117 LYS A CA 1
ATOM 947 C C . LYS A 1 117 ? 8.305 10.746 -38.433 1.00 55.72 117 LYS A C 1
ATOM 949 O O . LYS A 1 117 ? 7.850 9.629 -38.227 1.00 55.72 117 LYS A O 1
ATOM 954 N N . GLU A 1 118 ? 7.896 11.496 -39.458 1.00 49.31 118 GLU A N 1
ATOM 955 C CA . GLU A 1 118 ? 7.034 10.964 -40.520 1.00 49.31 118 GLU A CA 1
ATOM 956 C C . GLU A 1 118 ? 7.829 9.952 -41.355 1.00 49.31 118 GLU A C 1
ATOM 958 O O . GLU A 1 118 ? 8.596 10.309 -42.250 1.00 49.31 118 GLU A O 1
ATOM 963 N N . PHE A 1 119 ? 7.678 8.667 -41.041 1.00 54.84 119 PHE A N 1
ATOM 964 C CA . PHE A 1 119 ? 8.269 7.589 -41.826 1.00 54.84 119 PHE A CA 1
ATOM 965 C C . PHE A 1 119 ? 7.389 7.292 -43.041 1.00 54.84 119 PHE A C 1
ATOM 967 O O . PHE A 1 119 ? 6.562 6.383 -43.043 1.00 54.84 119 PHE A O 1
ATOM 974 N N . THR A 1 120 ? 7.556 8.075 -44.105 1.00 45.94 120 THR A N 1
ATOM 975 C CA . THR A 1 120 ? 6.976 7.748 -45.410 1.00 45.94 120 THR A CA 1
ATOM 976 C C . THR A 1 120 ? 7.765 6.609 -46.060 1.00 45.94 120 THR A C 1
ATOM 978 O O . THR A 1 120 ? 8.846 6.834 -46.601 1.00 45.94 120 THR A O 1
ATOM 981 N N . GLY A 1 121 ? 7.203 5.397 -46.030 1.00 54.31 121 GLY A N 1
ATOM 982 C CA . GLY A 1 121 ? 7.539 4.312 -46.963 1.00 54.31 121 GLY A CA 1
ATOM 983 C C . GLY A 1 121 ? 8.795 3.485 -46.669 1.00 54.31 121 GLY A C 1
ATOM 984 O O . GLY A 1 121 ? 9.451 3.065 -47.618 1.00 54.31 121 GLY A O 1
ATOM 985 N N . LEU A 1 122 ? 9.140 3.240 -45.403 1.00 53.47 122 LEU A N 1
ATOM 986 C CA . LEU A 1 122 ? 10.324 2.453 -45.036 1.00 53.47 122 LEU A CA 1
ATOM 987 C C . LEU A 1 122 ? 9.973 1.112 -44.388 1.00 53.47 122 LEU A C 1
ATOM 989 O O . LEU A 1 122 ? 9.044 1.024 -43.586 1.00 53.47 122 LEU A O 1
ATOM 993 N N . ASP A 1 123 ? 10.780 0.102 -44.717 1.00 68.19 123 ASP A N 1
ATOM 994 C CA . ASP A 1 123 ? 10.848 -1.185 -44.030 1.00 68.19 123 ASP A CA 1
ATOM 995 C C . ASP A 1 123 ? 11.231 -0.931 -42.561 1.00 68.19 123 ASP A C 1
ATOM 997 O O . ASP A 1 123 ? 12.370 -0.577 -42.233 1.00 68.19 123 ASP A O 1
ATOM 1001 N N . LEU A 1 124 ? 10.244 -1.037 -41.665 1.00 65.94 124 LEU A N 1
ATOM 1002 C CA . LEU A 1 124 ? 10.386 -0.760 -40.231 1.00 65.94 124 LEU A CA 1
ATOM 1003 C C . LEU A 1 124 ? 11.511 -1.587 -39.593 1.00 65.94 124 LEU A C 1
ATOM 1005 O O . LEU A 1 124 ? 12.098 -1.167 -38.592 1.00 65.94 124 LEU A O 1
ATOM 1009 N N . ARG A 1 125 ? 11.845 -2.734 -40.193 1.00 68.00 125 ARG A N 1
ATOM 1010 C CA . ARG A 1 125 ? 12.938 -3.601 -39.765 1.00 68.00 125 ARG A CA 1
ATOM 1011 C C . ARG A 1 125 ? 14.306 -2.974 -40.005 1.00 68.00 125 ARG A C 1
ATOM 1013 O O . ARG A 1 125 ? 15.138 -2.976 -39.101 1.00 68.00 125 ARG A O 1
ATOM 1020 N N . GLU A 1 126 ? 14.530 -2.386 -41.177 1.00 71.44 126 GLU A N 1
ATOM 1021 C CA . GLU A 1 126 ? 15.795 -1.713 -41.492 1.00 71.44 126 GLU A CA 1
ATOM 1022 C C . GLU A 1 126 ? 16.002 -0.473 -40.613 1.00 71.44 126 GLU A C 1
ATOM 1024 O O . GLU A 1 126 ? 17.117 -0.211 -40.151 1.00 71.44 126 GLU A O 1
ATOM 1029 N N . ILE A 1 127 ? 14.920 0.254 -40.306 1.00 72.50 127 ILE A N 1
ATOM 1030 C CA . ILE A 1 127 ? 14.963 1.377 -39.360 1.00 72.50 127 ILE A CA 1
ATOM 1031 C C . ILE A 1 127 ? 15.357 0.880 -37.969 1.00 72.50 127 ILE A C 1
ATOM 1033 O O . ILE A 1 127 ? 16.264 1.450 -37.358 1.00 72.50 127 ILE A O 1
ATOM 1037 N N . ALA A 1 128 ? 14.709 -0.179 -37.474 1.00 71.56 128 ALA A N 1
ATOM 1038 C CA . ALA A 1 128 ? 14.983 -0.728 -36.150 1.00 71.56 128 ALA A CA 1
ATOM 1039 C C . ALA A 1 128 ? 16.425 -1.232 -36.015 1.00 71.56 128 ALA A C 1
ATOM 1041 O O . ALA A 1 128 ? 17.097 -0.922 -35.028 1.00 71.56 128 ALA A O 1
ATOM 1042 N N . GLU A 1 129 ? 16.943 -1.928 -37.028 1.00 76.25 129 GLU A N 1
ATOM 1043 C CA . GLU A 1 129 ? 18.330 -2.395 -37.049 1.00 76.25 129 GLU A CA 1
ATOM 1044 C C . GLU A 1 129 ? 19.341 -1.243 -37.133 1.00 76.25 129 GLU A C 1
ATOM 1046 O O . GLU A 1 129 ? 20.355 -1.254 -36.428 1.00 76.25 129 GLU A O 1
ATOM 1051 N N . SER A 1 130 ? 19.080 -0.232 -37.970 1.00 76.69 130 SER A N 1
ATOM 1052 C CA . SER A 1 130 ? 19.959 0.934 -38.104 1.00 76.69 130 SER A CA 1
ATOM 1053 C C . SER A 1 130 ? 20.016 1.740 -36.807 1.00 76.69 130 SER A C 1
ATOM 1055 O O . SER A 1 130 ? 21.096 2.138 -36.366 1.00 76.69 130 SER A O 1
ATOM 1057 N N . LYS A 1 131 ? 18.862 1.970 -36.178 1.00 73.12 131 LYS A N 1
ATOM 1058 C CA . LYS A 1 131 ? 18.753 2.769 -34.955 1.00 73.12 131 LYS A CA 1
ATOM 1059 C C . LYS A 1 131 ? 19.264 2.038 -33.724 1.00 73.12 131 LYS A C 1
ATOM 1061 O O . LYS A 1 131 ? 19.967 2.638 -32.915 1.00 73.12 131 LYS A O 1
ATOM 1066 N N . GLY A 1 132 ? 18.992 0.740 -33.612 1.00 78.25 132 GLY A N 1
ATOM 1067 C CA . GLY A 1 132 ? 19.532 -0.077 -32.529 1.00 78.25 132 GLY A CA 1
ATOM 1068 C C . GLY A 1 132 ? 21.061 -0.066 -32.500 1.00 78.25 132 GLY A C 1
ATOM 1069 O O . GLY A 1 132 ? 21.655 0.058 -31.430 1.00 78.25 132 GLY A O 1
ATOM 1070 N N . LYS A 1 133 ? 21.704 -0.087 -33.676 1.00 79.56 133 LYS A N 1
ATOM 1071 C CA . LYS A 1 133 ? 23.163 0.061 -33.796 1.00 79.56 133 LYS A CA 1
ATOM 1072 C C . LYS A 1 133 ? 23.658 1.456 -33.410 1.00 79.56 133 LYS A C 1
ATOM 1074 O O . LYS A 1 133 ? 24.669 1.551 -32.723 1.00 79.56 133 LYS A O 1
ATOM 1079 N N . GLU A 1 134 ? 22.968 2.520 -33.827 1.00 80.56 134 GLU A N 1
ATOM 1080 C CA . GLU A 1 134 ? 23.318 3.911 -33.481 1.00 80.56 134 GLU A CA 1
ATOM 1081 C C . GLU A 1 134 ? 23.284 4.151 -31.963 1.00 80.56 134 GLU A C 1
ATOM 1083 O O . GLU A 1 134 ? 24.170 4.801 -31.413 1.00 80.56 134 GLU A O 1
ATOM 1088 N N . LEU A 1 135 ? 22.292 3.574 -31.283 1.00 76.06 135 LEU A N 1
ATOM 1089 C CA . LEU A 1 135 ? 22.093 3.694 -29.838 1.00 76.06 135 LEU A CA 1
ATOM 1090 C C . LEU A 1 135 ? 22.955 2.720 -29.013 1.00 76.06 135 LEU A C 1
ATOM 1092 O O . LEU A 1 135 ? 22.931 2.776 -27.784 1.00 76.06 135 LEU A O 1
ATOM 1096 N N . GLY A 1 136 ? 23.716 1.832 -29.665 1.00 79.00 136 GLY A N 1
ATOM 1097 C CA . GLY A 1 136 ? 24.534 0.821 -28.992 1.00 79.00 136 GLY A CA 1
ATOM 1098 C C . GLY A 1 136 ? 23.709 -0.209 -28.213 1.00 79.00 136 GLY A C 1
ATOM 1099 O O . GLY A 1 136 ? 24.154 -0.676 -27.166 1.00 79.00 136 GLY A O 1
ATOM 1100 N N . LEU A 1 137 ? 22.501 -0.525 -28.689 1.00 80.88 137 LEU A N 1
ATOM 1101 C CA . LEU A 1 137 ? 21.622 -1.514 -28.068 1.00 80.88 137 LEU A CA 1
ATOM 1102 C C . LEU A 1 137 ? 22.096 -2.937 -28.379 1.00 80.88 137 LEU A C 1
ATOM 1104 O O . LEU A 1 137 ? 22.574 -3.226 -29.479 1.00 80.88 137 LEU A O 1
ATOM 1108 N N . ASP A 1 138 ? 21.915 -3.840 -27.414 1.00 80.38 138 ASP A N 1
ATOM 1109 C CA . ASP A 1 138 ? 22.217 -5.255 -27.612 1.00 80.38 138 ASP A CA 1
ATOM 1110 C C . ASP A 1 138 ? 21.311 -5.866 -28.688 1.00 80.38 138 ASP A C 1
ATOM 1112 O O . ASP A 1 138 ? 20.141 -5.503 -28.847 1.00 80.38 138 ASP A O 1
ATOM 1116 N N . LYS A 1 139 ? 21.854 -6.842 -29.422 1.00 77.31 139 LYS A N 1
ATOM 1117 C CA . LYS A 1 139 ? 21.157 -7.494 -30.538 1.00 77.31 139 LYS A CA 1
ATOM 1118 C C . LYS A 1 139 ? 19.816 -8.106 -30.118 1.00 77.31 139 LYS A C 1
ATOM 1120 O O . LYS A 1 139 ? 18.843 -7.989 -30.854 1.00 77.31 139 LYS A O 1
ATOM 1125 N N . ASP A 1 140 ? 19.741 -8.660 -28.911 1.00 79.81 140 ASP A N 1
ATOM 1126 C CA . ASP A 1 140 ? 18.515 -9.252 -28.368 1.00 79.81 140 ASP A CA 1
ATOM 1127 C C . ASP A 1 140 ? 17.376 -8.220 -28.224 1.00 79.81 140 ASP A C 1
ATOM 1129 O O . ASP A 1 140 ? 16.202 -8.570 -28.354 1.00 79.81 140 ASP A O 1
ATOM 1133 N N . ILE A 1 141 ? 17.708 -6.939 -28.000 1.00 75.75 141 ILE A N 1
ATOM 1134 C CA . ILE A 1 141 ? 16.735 -5.835 -27.942 1.00 75.75 141 ILE A CA 1
ATOM 1135 C C . ILE A 1 141 ? 16.178 -5.558 -29.343 1.00 75.75 141 ILE A C 1
ATOM 1137 O O . ILE A 1 141 ? 14.967 -5.441 -29.528 1.00 75.75 141 ILE A O 1
ATOM 1141 N N . ILE A 1 142 ? 17.070 -5.489 -30.335 1.00 79.44 142 ILE A N 1
ATOM 1142 C CA . ILE A 1 142 ? 16.733 -5.237 -31.743 1.00 79.44 142 ILE A CA 1
ATOM 1143 C C . ILE A 1 142 ? 15.863 -6.376 -32.296 1.00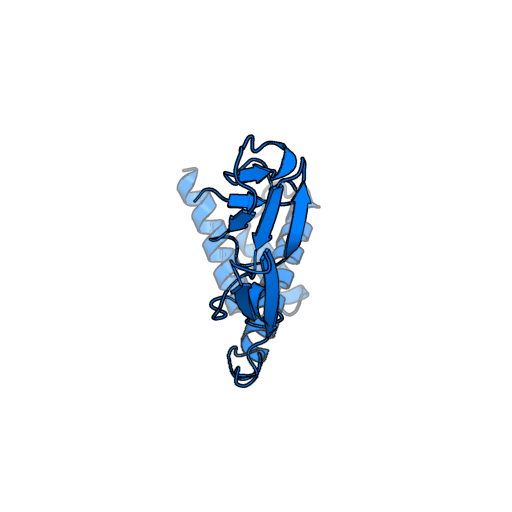 79.44 142 ILE A C 1
ATOM 1145 O O . ILE A 1 142 ? 14.860 -6.126 -32.971 1.00 79.44 142 ILE A O 1
ATOM 1149 N N . ASP A 1 143 ? 16.204 -7.621 -31.960 1.00 79.56 143 ASP A N 1
ATOM 1150 C CA . ASP A 1 143 ? 15.479 -8.815 -32.392 1.00 79.56 143 ASP A CA 1
ATOM 1151 C C . ASP A 1 143 ? 14.073 -8.884 -31.758 1.00 79.56 143 ASP A C 1
ATOM 1153 O O . ASP A 1 143 ? 13.096 -9.188 -32.452 1.00 79.56 143 ASP A O 1
ATOM 1157 N N . ASP A 1 144 ? 13.922 -8.544 -30.467 1.00 77.75 144 ASP A N 1
ATOM 1158 C CA . ASP A 1 144 ? 12.606 -8.490 -29.810 1.00 77.75 144 ASP A CA 1
ATOM 1159 C C . ASP A 1 144 ? 11.712 -7.381 -30.384 1.00 77.75 144 ASP A C 1
ATOM 1161 O O . ASP A 1 144 ? 10.525 -7.608 -30.632 1.00 77.75 144 ASP A O 1
ATOM 1165 N N . LEU A 1 145 ? 12.277 -6.200 -30.644 1.00 72.69 145 LEU A N 1
ATOM 1166 C CA . LEU A 1 145 ? 11.571 -5.079 -31.270 1.00 72.69 145 LEU A CA 1
ATOM 1167 C C . LEU A 1 145 ? 11.077 -5.447 -32.668 1.00 72.69 145 LEU A C 1
ATOM 1169 O O . LEU A 1 145 ? 9.892 -5.293 -32.964 1.00 72.69 145 LEU A O 1
ATOM 1173 N N . THR A 1 146 ? 11.958 -6.015 -33.492 1.00 73.50 146 THR A N 1
ATOM 1174 C CA . THR A 1 146 ? 11.621 -6.489 -34.840 1.00 73.50 146 THR A CA 1
ATOM 1175 C C . THR A 1 146 ? 10.497 -7.521 -34.799 1.00 73.50 146 THR A C 1
ATOM 1177 O O . THR A 1 146 ? 9.553 -7.455 -35.586 1.00 73.50 146 THR A O 1
ATOM 1180 N N . ARG A 1 147 ? 10.550 -8.456 -33.841 1.00 76.62 147 ARG A N 1
ATOM 1181 C CA . ARG A 1 147 ? 9.505 -9.466 -33.642 1.00 76.62 147 ARG A CA 1
ATOM 1182 C C . ARG A 1 147 ? 8.158 -8.847 -33.268 1.00 76.62 147 ARG A C 1
ATOM 1184 O O . ARG A 1 147 ? 7.135 -9.281 -33.790 1.00 76.62 147 ARG A O 1
ATOM 1191 N N . ARG A 1 148 ? 8.136 -7.860 -32.366 1.00 71.38 148 ARG A N 1
ATOM 1192 C CA . ARG A 1 148 ? 6.896 -7.171 -31.969 1.00 71.38 148 ARG A CA 1
ATOM 1193 C C . ARG A 1 148 ? 6.307 -6.386 -33.136 1.00 71.38 148 ARG A C 1
ATOM 1195 O O . ARG A 1 148 ? 5.113 -6.505 -33.378 1.00 71.38 148 ARG A O 1
ATOM 1202 N N . ILE A 1 149 ? 7.139 -5.663 -33.885 1.00 69.19 149 ILE A N 1
ATOM 1203 C CA . ILE A 1 149 ? 6.730 -4.914 -35.082 1.00 69.19 149 ILE A CA 1
ATOM 1204 C C . ILE A 1 149 ? 6.134 -5.859 -36.137 1.00 69.19 149 ILE A C 1
ATOM 1206 O O . ILE A 1 149 ? 5.011 -5.638 -36.582 1.00 69.19 149 ILE A O 1
ATOM 1210 N N . GLY A 1 150 ? 6.813 -6.967 -36.458 1.00 64.25 150 GLY A N 1
ATOM 1211 C CA . GLY A 1 150 ? 6.302 -7.964 -37.409 1.00 64.25 150 GLY A CA 1
ATOM 1212 C C . GLY A 1 150 ? 5.028 -8.688 -36.943 1.00 64.25 150 GLY A C 1
ATOM 1213 O O . GLY A 1 150 ? 4.263 -9.194 -37.764 1.00 64.25 150 GLY A O 1
ATOM 1214 N N . GLY A 1 151 ? 4.757 -8.727 -35.634 1.00 60.06 151 GLY A N 1
ATOM 1215 C CA . GLY A 1 151 ? 3.477 -9.191 -35.088 1.00 60.06 151 GLY A CA 1
ATOM 1216 C C . GLY A 1 151 ? 2.312 -8.249 -35.417 1.00 60.06 151 GLY A C 1
ATOM 1217 O O . GLY A 1 151 ? 1.243 -8.716 -35.800 1.00 60.06 151 GLY A O 1
ATOM 1218 N N . TYR A 1 152 ? 2.537 -6.932 -35.348 1.00 54.88 152 TYR A N 1
ATOM 1219 C CA . TYR A 1 152 ? 1.527 -5.909 -35.657 1.00 54.88 152 TYR A CA 1
ATOM 1220 C C . TYR A 1 152 ? 1.177 -5.811 -37.151 1.00 54.88 152 TYR A C 1
ATOM 1222 O O . TYR A 1 152 ? 0.061 -5.412 -37.485 1.00 54.88 152 TYR A O 1
ATOM 1230 N N . GLU A 1 153 ? 2.098 -6.163 -38.051 1.00 54.12 153 GLU A N 1
ATOM 1231 C CA . GLU A 1 153 ? 1.834 -6.197 -39.499 1.00 54.12 153 GLU A CA 1
ATOM 1232 C C . GLU A 1 153 ? 0.957 -7.392 -39.901 1.00 54.12 153 GLU A C 1
ATOM 1234 O O . GLU A 1 153 ? 0.069 -7.247 -40.737 1.00 54.12 153 GLU A O 1
ATOM 1239 N N . ASN A 1 154 ? 1.140 -8.550 -39.255 1.00 51.94 154 ASN A N 1
ATOM 1240 C CA . ASN A 1 154 ? 0.351 -9.757 -39.531 1.00 51.94 154 ASN A CA 1
ATOM 1241 C C . ASN A 1 154 ? -1.082 -9.704 -38.972 1.00 51.94 154 ASN A C 1
ATOM 1243 O O . ASN A 1 154 ? -1.954 -10.388 -39.492 1.00 51.94 154 ASN A O 1
ATOM 1247 N N . GLU A 1 155 ? -1.353 -8.901 -37.938 1.00 44.94 155 GLU A N 1
ATOM 1248 C CA . GLU A 1 155 ? -2.719 -8.689 -37.422 1.00 44.94 155 GLU A CA 1
ATOM 1249 C C . GLU A 1 155 ? -3.552 -7.710 -38.271 1.00 44.94 155 GLU A C 1
ATOM 1251 O O . GLU A 1 155 ? -4.766 -7.613 -38.089 1.00 44.94 155 GLU A O 1
ATOM 1256 N N . LYS A 1 156 ? -2.917 -6.975 -39.194 1.00 38.84 156 LYS A N 1
ATOM 1257 C CA . LYS A 1 156 ? -3.573 -6.012 -40.096 1.00 38.84 156 LYS A CA 1
ATOM 1258 C C . LYS A 1 156 ? -3.680 -6.494 -41.551 1.00 38.84 156 LYS A C 1
ATOM 1260 O O . LYS A 1 156 ? -4.182 -5.729 -42.378 1.00 38.84 156 LYS A O 1
ATOM 1265 N N . ALA A 1 157 ? -3.212 -7.707 -41.852 1.00 41.91 157 ALA A N 1
ATOM 1266 C CA . ALA A 1 157 ? -3.255 -8.338 -43.174 1.00 41.91 157 ALA A CA 1
ATOM 1267 C C . ALA A 1 157 ? -4.480 -9.248 -43.353 1.00 41.91 157 ALA A C 1
ATOM 1269 O O . ALA A 1 157 ? -4.874 -9.923 -42.375 1.00 41.91 157 ALA A O 1
#

InterPro domains:
  IPR029052 Metallo-dependent phosphatase-like [G3DSA:3.60.21.10] (11-102)
  IPR029052 Metallo-dependent phosphatase-like [SSF56300] (10-85)

Radius of gyration: 23.66 Å; chains: 1; bounding box: 47×23×72 Å

Organism: NCBI:txid412755